Protein AF-F5NUA9-F1 (afdb_monomer_lite)

pLDDT: mean 89.36, std 10.96, range [33.16, 96.25]

Radius of gyration: 22.4 Å; chains: 1; bounding box: 65×23×59 Å

Organism: NCBI:txid766147

InterPro domains:
  IPR007069 Transposase, IS801/IS1294 [PF04986] (144-165)
  IPR026889 Transposase zinc-binding domain [PF14319] (16-106)
  IPR054832 Transposase IS91-like [NF033538] (17-164)

Foldseek 3Di:
DPPDPPDDPLLCVCPPPVNVVVDVVVDPDDPLRVLLNVLLNCAPPCPQHWDWDDDPDPPDPDIDIDHDGSCHLSHPPNVVVVVVVVVVVVVVVDDPADKDKDKAWDPPVCLVVCVVVVVVLVCVQVVVVVVVVVVQVVVVHDWDKDKDWDQADPVRDGTIMMIIITGDDDD

Structure (mmCIF, N/CA/C/O backbone):
data_AF-F5NUA9-F1
#
_entry.id   AF-F5NUA9-F1
#
loop_
_atom_site.group_PDB
_atom_site.id
_atom_site.type_symbol
_atom_site.label_atom_id
_atom_site.label_alt_id
_atom_site.label_comp_id
_atom_site.label_asym_id
_atom_site.label_entity_id
_atom_site.label_seq_id
_atom_site.pdbx_PDB_ins_code
_atom_site.Cartn_x
_atom_site.Cartn_y
_atom_site.Cartn_z
_atom_site.occupancy
_atom_site.B_iso_or_equiv
_atom_site.auth_seq_id
_atom_site.auth_comp_id
_atom_site.auth_asym_id
_atom_site.auth_atom_id
_atom_site.pdbx_PDB_model_num
ATOM 1 N N . MET A 1 1 ? 27.209 -12.641 -21.364 1.00 33.16 1 MET A N 1
ATOM 2 C CA . MET A 1 1 ? 25.757 -12.650 -21.647 1.00 33.16 1 MET A CA 1
ATOM 3 C C . MET A 1 1 ? 25.056 -11.834 -20.579 1.00 33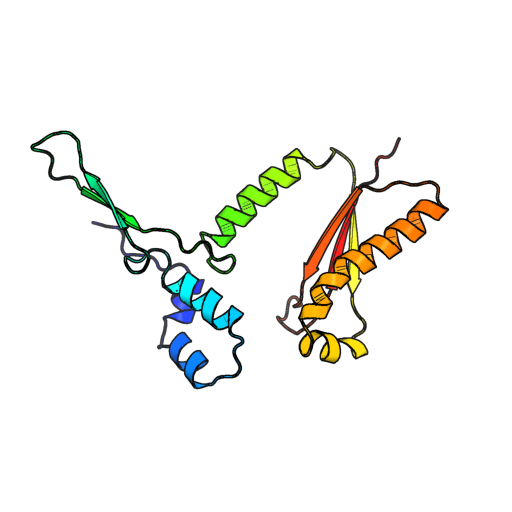.16 1 MET A C 1
ATOM 5 O O . MET A 1 1 ? 25.142 -12.199 -19.414 1.00 33.16 1 MET A O 1
ATOM 9 N N . LEU A 1 2 ? 24.411 -10.724 -20.948 1.00 36.94 2 LEU A N 1
ATOM 10 C CA . LEU A 1 2 ? 23.446 -10.072 -20.060 1.00 36.94 2 LEU A CA 1
ATOM 11 C C . LEU A 1 2 ? 22.397 -11.132 -19.712 1.00 36.94 2 LEU A C 1
ATOM 13 O O . LEU A 1 2 ? 21.832 -11.728 -20.629 1.00 36.94 2 LEU A O 1
ATOM 17 N N . SER A 1 3 ? 22.194 -11.430 -18.425 1.00 41.09 3 SER A N 1
ATOM 18 C CA . SER A 1 3 ? 21.138 -12.357 -18.013 1.00 41.09 3 SER A CA 1
ATOM 19 C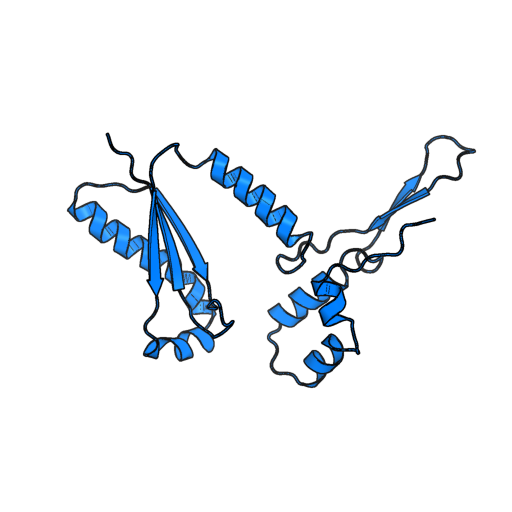 C . SER A 1 3 ? 19.843 -11.910 -18.685 1.00 41.09 3 SER A C 1
ATOM 21 O O . SER A 1 3 ? 19.478 -10.736 -18.549 1.00 41.09 3 SER A O 1
ATOM 23 N N . ALA A 1 4 ? 19.187 -12.804 -19.428 1.00 48.59 4 ALA A N 1
ATOM 24 C CA . ALA A 1 4 ? 17.893 -12.512 -20.027 1.00 48.59 4 ALA A CA 1
ATOM 25 C C . ALA A 1 4 ? 17.003 -11.876 -18.952 1.00 48.59 4 ALA A C 1
ATOM 27 O O . ALA A 1 4 ? 16.931 -12.378 -17.831 1.00 48.59 4 ALA A O 1
ATOM 28 N N . PHE A 1 5 ? 16.414 -10.719 -19.256 1.00 53.41 5 PHE A N 1
ATOM 29 C CA . PHE A 1 5 ? 15.556 -9.999 -18.323 1.00 53.41 5 PHE A CA 1
ATOM 30 C C . PHE A 1 5 ? 14.450 -10.942 -17.840 1.00 53.41 5 PHE A C 1
ATOM 32 O O . PHE A 1 5 ? 13.512 -11.220 -18.583 1.00 53.41 5 PHE A O 1
ATOM 39 N N . THR A 1 6 ? 14.563 -11.450 -16.611 1.00 54.88 6 THR A N 1
ATOM 40 C CA . THR A 1 6 ? 13.491 -12.205 -15.962 1.00 54.88 6 THR A CA 1
ATOM 41 C C . THR A 1 6 ? 12.470 -11.179 -15.498 1.00 54.88 6 THR A C 1
ATOM 43 O O . THR A 1 6 ? 12.717 -10.470 -14.514 1.00 54.88 6 THR A O 1
ATOM 46 N N . PRO A 1 7 ? 11.336 -11.013 -16.196 1.00 55.66 7 PRO A N 1
ATOM 47 C CA . PRO A 1 7 ? 10.380 -10.007 -15.802 1.00 55.66 7 PRO A CA 1
ATOM 48 C C . PRO A 1 7 ? 9.794 -10.443 -14.464 1.00 55.66 7 PRO A C 1
ATOM 50 O O . PRO A 1 7 ? 9.463 -11.612 -14.252 1.00 55.66 7 PRO A O 1
ATOM 53 N N . ARG A 1 8 ? 9.696 -9.487 -13.541 1.00 71.69 8 ARG A N 1
ATOM 54 C CA . ARG A 1 8 ? 9.098 -9.715 -12.223 1.00 71.69 8 ARG A CA 1
ATOM 55 C C . ARG A 1 8 ? 7.701 -10.317 -12.419 1.00 71.69 8 ARG A C 1
ATOM 57 O O . ARG A 1 8 ? 6.999 -9.821 -13.303 1.00 71.69 8 ARG A O 1
ATOM 64 N N . PRO A 1 9 ? 7.278 -11.318 -11.624 1.00 81.00 9 PRO A N 1
ATOM 65 C CA . PRO A 1 9 ? 6.035 -12.058 -11.865 1.00 81.00 9 PRO A CA 1
ATOM 66 C C . PRO A 1 9 ? 4.826 -11.157 -12.151 1.00 81.00 9 PRO A C 1
ATOM 68 O O . PRO A 1 9 ? 4.118 -11.371 -13.127 1.00 81.00 9 PRO A O 1
ATOM 71 N N . LEU A 1 10 ? 4.672 -10.065 -11.394 1.00 86.25 10 LEU A N 1
ATOM 72 C CA . LEU A 1 10 ? 3.585 -9.106 -11.596 1.00 86.25 10 LEU A CA 1
ATOM 73 C C . LEU A 1 10 ? 3.682 -8.346 -12.929 1.00 86.25 10 LEU A C 1
ATOM 75 O O . LEU A 1 10 ? 2.688 -8.194 -13.625 1.00 86.25 10 LEU A O 1
ATOM 79 N N . LYS A 1 11 ? 4.884 -7.927 -13.342 1.00 87.81 11 LYS A N 1
ATOM 80 C CA . LYS A 1 11 ? 5.087 -7.284 -14.649 1.00 87.81 11 LYS A CA 1
ATOM 81 C C . LYS A 1 11 ? 4.759 -8.255 -15.785 1.00 87.81 11 LYS A C 1
ATOM 83 O O . LYS A 1 11 ? 4.103 -7.838 -16.729 1.00 87.81 11 LYS A O 1
ATOM 88 N N . ARG A 1 12 ? 5.132 -9.542 -15.660 1.00 87.69 12 ARG A N 1
ATOM 89 C CA . ARG A 1 12 ? 4.735 -10.578 -16.633 1.00 87.69 12 ARG A CA 1
ATOM 90 C C . ARG A 1 12 ? 3.224 -10.672 -16.765 1.00 87.69 12 ARG A C 1
ATOM 92 O O . ARG A 1 12 ? 2.758 -10.633 -17.894 1.00 87.69 12 ARG A O 1
ATOM 99 N N . LEU A 1 13 ? 2.498 -10.757 -15.648 1.00 89.31 13 LEU A N 1
ATOM 100 C CA . LEU A 1 13 ? 1.037 -10.892 -15.645 1.00 89.31 13 LEU A CA 1
ATOM 101 C C . LEU A 1 13 ? 0.354 -9.788 -16.459 1.00 89.31 13 LEU A C 1
ATOM 103 O O . LEU A 1 13 ? -0.476 -10.087 -17.306 1.00 89.31 13 LEU A O 1
ATOM 107 N N . PHE A 1 14 ? 0.763 -8.532 -16.274 1.00 91.19 14 PHE A N 1
ATOM 108 C CA . PHE A 1 14 ? 0.169 -7.404 -16.998 1.00 91.19 14 PHE A CA 1
ATOM 109 C C . PHE A 1 14 ? 0.640 -7.281 -18.457 1.00 91.19 14 PHE A C 1
ATOM 111 O O . PHE A 1 14 ? -0.075 -6.726 -19.285 1.00 91.19 14 PHE A O 1
ATOM 118 N N . THR A 1 15 ? 1.825 -7.792 -18.806 1.00 88.94 15 THR A N 1
ATOM 119 C CA . THR A 1 15 ? 2.342 -7.722 -20.191 1.00 88.94 15 THR A CA 1
ATOM 120 C C . THR A 1 15 ? 2.001 -8.937 -21.054 1.00 88.94 15 THR A C 1
ATOM 122 O O . THR A 1 15 ? 2.022 -8.838 -22.278 1.00 88.94 15 THR A O 1
ATOM 125 N N . ALA A 1 16 ? 1.731 -10.093 -20.447 1.00 88.88 16 ALA A N 1
ATOM 126 C CA . ALA A 1 16 ? 1.419 -11.315 -21.175 1.00 88.88 16 ALA A CA 1
ATOM 127 C C . ALA A 1 16 ? 0.081 -11.167 -21.907 1.00 88.88 16 ALA A C 1
ATOM 129 O O . ALA A 1 16 ? -0.863 -10.613 -21.352 1.00 88.88 16 ALA A O 1
ATOM 130 N N . ASN A 1 17 ? 0.006 -11.662 -23.147 1.00 90.81 17 ASN A N 1
ATOM 131 C CA . ASN A 1 17 ? -1.216 -11.686 -23.961 1.00 90.81 17 ASN A CA 1
ATOM 132 C C . ASN A 1 17 ? -1.953 -10.334 -24.039 1.00 90.81 17 ASN A C 1
ATOM 134 O O . ASN A 1 17 ? -3.175 -10.311 -24.102 1.00 90.81 17 ASN A O 1
ATOM 138 N N . GLN A 1 18 ? -1.216 -9.215 -23.988 1.00 88.69 18 GLN A N 1
ATOM 139 C CA . GLN A 1 18 ? -1.776 -7.854 -23.972 1.00 88.69 18 GLN A CA 1
ATOM 140 C C . GLN A 1 18 ? -2.783 -7.598 -22.834 1.00 88.69 18 GLN A C 1
ATOM 142 O O . GLN A 1 18 ? -3.630 -6.717 -22.938 1.00 88.69 18 GLN A O 1
ATOM 147 N N . CYS A 1 19 ? -2.659 -8.330 -21.722 1.00 90.44 19 CYS A N 1
ATOM 148 C CA . CYS A 1 19 ? -3.616 -8.307 -20.620 1.00 90.44 19 CYS A CA 1
ATOM 149 C C . CYS A 1 19 ? -3.894 -6.889 -20.097 1.00 90.44 19 CYS A C 1
ATOM 151 O O . CYS A 1 19 ? -5.051 -6.525 -19.908 1.00 90.44 19 CYS A O 1
ATOM 153 N N . TRP A 1 20 ? -2.858 -6.062 -19.916 1.00 93.75 20 TRP A N 1
ATOM 154 C CA . TRP A 1 20 ? -3.049 -4.678 -19.481 1.00 93.75 20 TRP A CA 1
ATOM 155 C C . TRP A 1 20 ? -3.841 -3.832 -20.479 1.00 93.75 20 TRP A C 1
ATOM 157 O O . TRP A 1 20 ? -4.719 -3.083 -20.064 1.00 93.75 20 TRP A O 1
ATOM 167 N N . THR A 1 21 ? -3.580 -3.978 -21.779 1.00 93.00 21 THR A N 1
ATOM 168 C CA . THR A 1 21 ? -4.345 -3.284 -22.822 1.00 93.00 21 THR A CA 1
ATOM 169 C C . THR A 1 21 ? -5.811 -3.702 -22.775 1.00 93.00 21 THR A C 1
ATOM 171 O O . THR A 1 21 ? -6.681 -2.844 -22.715 1.00 93.00 21 THR A O 1
ATOM 174 N N . SER A 1 22 ? -6.091 -5.004 -22.664 1.00 92.81 22 SER A N 1
ATOM 175 C CA . SER A 1 22 ? -7.466 -5.504 -22.543 1.00 92.81 22 SER A CA 1
ATOM 176 C C . SER A 1 22 ? -8.196 -4.956 -21.310 1.00 92.81 22 SER A C 1
ATOM 178 O O . SER A 1 22 ? -9.385 -4.663 -21.386 1.00 92.81 22 SER A O 1
ATOM 180 N N . PHE A 1 23 ? -7.501 -4.789 -20.179 1.00 91.38 23 PHE A N 1
ATOM 181 C CA . PHE A 1 23 ? -8.068 -4.155 -18.982 1.00 91.38 23 PHE A CA 1
ATOM 182 C C . PHE A 1 23 ? -8.364 -2.665 -19.184 1.00 91.38 23 PHE A C 1
ATOM 184 O O . PHE A 1 23 ? -9.387 -2.182 -18.705 1.00 91.38 23 PHE A O 1
ATOM 191 N N . MET A 1 24 ? -7.488 -1.944 -19.886 1.00 94.44 24 MET A N 1
ATOM 192 C CA . MET A 1 24 ? -7.715 -0.540 -20.234 1.00 94.44 24 MET A CA 1
ATOM 193 C C . MET A 1 24 ? -8.934 -0.384 -21.152 1.00 94.44 24 MET A C 1
ATOM 195 O O . MET A 1 24 ? -9.761 0.490 -20.904 1.00 94.44 24 MET A O 1
ATOM 199 N N . ASP A 1 25 ? -9.076 -1.259 -22.150 1.00 94.62 25 ASP A N 1
ATOM 200 C CA . ASP A 1 25 ? -10.188 -1.237 -23.108 1.00 94.62 25 ASP A CA 1
ATOM 201 C C . ASP A 1 25 ? -11.529 -1.621 -22.461 1.00 94.62 25 ASP A C 1
ATOM 203 O O . ASP A 1 25 ? -12.566 -1.049 -22.792 1.00 94.62 25 ASP A O 1
ATOM 207 N N . ALA A 1 26 ? -11.518 -2.567 -21.515 1.00 94.38 26 ALA A N 1
ATOM 208 C CA . ALA A 1 26 ? -12.711 -2.969 -20.767 1.00 94.38 26 ALA A CA 1
ATOM 209 C C . ALA A 1 26 ? -13.257 -1.853 -19.854 1.00 94.38 26 ALA A C 1
ATOM 211 O O . ALA A 1 26 ? -14.444 -1.851 -19.524 1.00 94.38 26 ALA A O 1
ATOM 212 N N . GLY A 1 27 ? -12.408 -0.903 -19.453 1.00 92.25 27 GLY A N 1
ATOM 213 C CA . GLY A 1 27 ? -12.781 0.204 -18.578 1.00 92.25 27 GLY A CA 1
ATOM 214 C C . GLY A 1 27 ? -13.081 -0.218 -17.134 1.00 92.25 27 GLY A C 1
ATOM 215 O O . GLY A 1 27 ? -12.764 -1.320 -16.690 1.00 92.25 27 GLY A O 1
ATOM 216 N N . GLY A 1 28 ? -13.656 0.704 -16.355 1.00 90.38 28 GLY A N 1
ATOM 217 C CA . GLY A 1 28 ? -14.005 0.475 -14.943 1.00 90.38 28 GLY A CA 1
ATOM 218 C C . GLY A 1 28 ? -12.836 0.579 -13.954 1.00 90.38 28 GLY A C 1
ATOM 219 O O . GLY A 1 28 ? -13.036 0.421 -12.751 1.00 90.38 28 GLY A O 1
ATOM 220 N N . LEU A 1 29 ? -11.628 0.876 -14.440 1.00 92.56 29 LEU A N 1
ATOM 221 C CA . LEU A 1 29 ? -10.465 1.163 -13.605 1.00 92.56 29 LEU A CA 1
ATOM 222 C C . LEU A 1 29 ? -10.483 2.612 -13.120 1.00 92.56 29 LEU A C 1
ATOM 224 O O . LEU A 1 29 ? -10.850 3.532 -13.848 1.00 92.56 29 LEU A O 1
ATOM 228 N N . ARG A 1 30 ? -10.017 2.819 -11.894 1.00 91.44 30 ARG A N 1
ATOM 229 C CA . ARG A 1 30 ? -9.809 4.146 -11.311 1.00 91.44 30 ARG A CA 1
ATOM 230 C C . ARG A 1 30 ? -8.476 4.716 -11.783 1.00 91.44 30 ARG A C 1
ATOM 232 O O . ARG A 1 30 ? -7.507 3.973 -11.947 1.00 9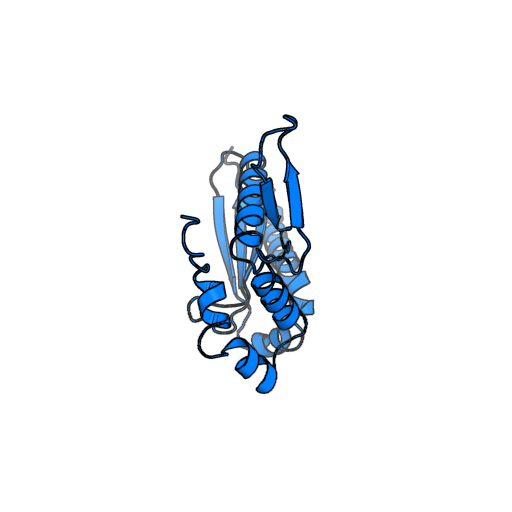1.44 30 ARG A O 1
ATOM 239 N N . ASP A 1 31 ? -8.375 6.040 -11.854 1.00 93.88 31 ASP A N 1
ATOM 240 C CA . ASP A 1 31 ? -7.148 6.734 -12.277 1.00 93.88 31 ASP A CA 1
ATOM 241 C C . ASP A 1 31 ? -5.908 6.277 -11.501 1.00 93.88 31 ASP A C 1
ATOM 243 O O . ASP A 1 31 ? -4.856 6.016 -12.082 1.00 93.88 31 ASP A O 1
ATOM 247 N N . ILE A 1 32 ? -6.045 6.086 -10.185 1.00 92.69 32 ILE A N 1
ATOM 248 C CA . ILE A 1 32 ? -4.946 5.619 -9.334 1.00 92.69 32 ILE A CA 1
ATOM 249 C C . ILE A 1 32 ? -4.481 4.197 -9.680 1.00 92.69 32 ILE A C 1
ATOM 251 O O . IL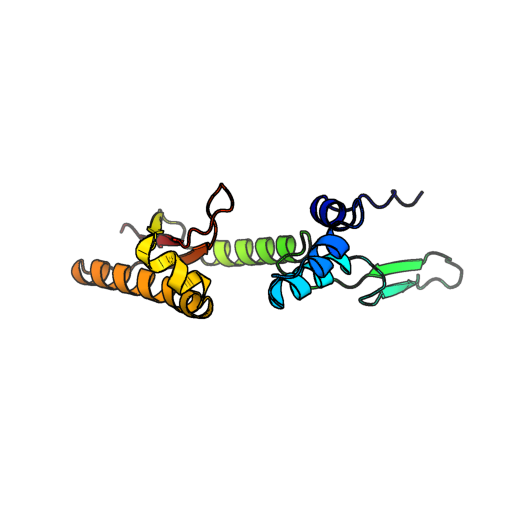E A 1 32 ? -3.305 3.876 -9.514 1.00 92.69 32 ILE A O 1
ATOM 255 N N . GLU A 1 33 ? -5.378 3.331 -10.157 1.00 93.06 33 GLU A N 1
ATOM 256 C CA . GLU A 1 33 ? -5.042 1.968 -10.582 1.00 93.06 33 GLU A CA 1
ATOM 257 C C . GLU A 1 33 ? -4.277 2.008 -11.903 1.00 93.06 33 GLU A C 1
ATOM 259 O O . GLU A 1 33 ? -3.208 1.400 -12.015 1.00 93.06 33 GLU A O 1
ATOM 264 N N . VAL A 1 34 ? -4.768 2.805 -12.858 1.00 95.44 34 VAL A N 1
ATOM 265 C CA . VAL A 1 34 ? -4.107 3.052 -14.145 1.00 95.44 34 VAL A CA 1
ATOM 266 C C . VAL A 1 34 ? -2.713 3.634 -13.936 1.00 95.44 34 VAL A C 1
ATOM 268 O O . VAL A 1 34 ? -1.733 3.116 -14.480 1.00 95.44 34 VAL A O 1
ATOM 271 N N . GLU A 1 35 ? -2.590 4.662 -13.101 1.00 95.38 35 GLU A N 1
ATOM 272 C CA . GLU A 1 35 ? -1.317 5.296 -12.775 1.00 95.38 35 GLU A CA 1
ATOM 273 C C . GLU A 1 35 ? -0.349 4.301 -12.119 1.00 95.38 35 GLU A C 1
ATOM 275 O O . GLU A 1 35 ? 0.814 4.187 -12.526 1.00 95.38 35 GLU A O 1
ATOM 280 N N . ALA A 1 36 ? -0.813 3.553 -11.113 1.00 94.88 36 ALA A N 1
ATOM 281 C CA . ALA A 1 36 ? 0.020 2.631 -10.353 1.00 94.88 36 ALA A CA 1
ATOM 282 C C . ALA A 1 36 ? 0.581 1.496 -11.223 1.00 94.88 36 ALA A C 1
ATOM 284 O O . ALA A 1 36 ? 1.784 1.204 -11.136 1.00 94.88 36 ALA A O 1
ATOM 285 N N . VAL A 1 37 ? -0.260 0.891 -12.071 1.00 94.56 37 VAL A N 1
ATOM 286 C CA . VAL A 1 37 ? 0.142 -0.178 -12.996 1.00 94.56 37 VAL A CA 1
ATOM 287 C C . VAL A 1 37 ? 1.043 0.378 -14.095 1.00 94.56 37 VAL A C 1
ATOM 289 O O . VAL A 1 37 ? 2.111 -0.185 -14.338 1.00 94.56 37 VAL A O 1
ATOM 292 N N . THR A 1 38 ? 0.708 1.526 -14.687 1.00 94.06 38 THR A N 1
ATOM 293 C CA . THR A 1 38 ? 1.530 2.160 -15.734 1.00 94.06 38 THR A CA 1
ATOM 294 C C . THR A 1 38 ? 2.931 2.502 -15.221 1.00 94.06 38 THR A C 1
ATOM 296 O O . THR A 1 38 ? 3.933 2.126 -15.838 1.00 94.06 38 THR A O 1
ATOM 299 N N . LYS A 1 39 ? 3.040 3.118 -14.033 1.00 94.94 39 LYS A N 1
ATOM 300 C CA . LYS A 1 39 ? 4.333 3.385 -13.377 1.00 94.94 39 LYS A CA 1
ATOM 301 C C . LYS A 1 39 ? 5.116 2.099 -13.112 1.00 94.94 39 LYS A C 1
ATOM 303 O O . LYS A 1 39 ? 6.325 2.049 -13.352 1.00 94.94 39 LYS A O 1
ATOM 308 N N . MET A 1 40 ? 4.450 1.046 -12.631 1.00 94.38 40 MET A N 1
ATOM 309 C CA . MET A 1 40 ? 5.082 -0.257 -12.412 1.00 94.38 40 MET A CA 1
ATOM 310 C C . MET A 1 40 ? 5.616 -0.858 -13.722 1.00 94.38 40 MET A C 1
ATOM 312 O O . MET A 1 40 ? 6.740 -1.367 -13.736 1.00 94.38 40 MET A O 1
ATOM 316 N N . LEU A 1 41 ? 4.842 -0.806 -14.808 1.00 92.88 41 LEU A N 1
ATOM 317 C CA . LEU A 1 41 ? 5.240 -1.325 -16.117 1.00 92.88 41 LEU A CA 1
ATOM 318 C C . LEU A 1 41 ? 6.424 -0.542 -16.698 1.00 92.88 41 LEU A C 1
ATOM 320 O O . LEU A 1 41 ? 7.368 -1.159 -17.198 1.00 92.88 41 LEU A O 1
ATOM 324 N N . ALA A 1 42 ? 6.453 0.783 -16.540 1.00 93.12 42 ALA A N 1
ATOM 325 C CA . ALA A 1 42 ? 7.578 1.626 -16.950 1.00 93.12 42 ALA A CA 1
ATOM 326 C C . ALA A 1 42 ? 8.850 1.394 -16.108 1.00 93.12 42 ALA A C 1
ATOM 328 O O . ALA A 1 42 ? 9.969 1.624 -16.578 1.00 93.12 42 ALA A O 1
ATOM 329 N N . CYS A 1 43 ? 8.716 0.899 -14.874 1.00 92.88 43 CYS A N 1
ATOM 330 C CA . CYS A 1 43 ? 9.843 0.679 -13.974 1.00 92.88 43 CYS A CA 1
ATOM 331 C C . CYS A 1 43 ? 10.881 -0.297 -14.557 1.00 92.88 43 CYS A C 1
ATOM 333 O O . CYS A 1 43 ? 10.548 -1.394 -15.022 1.00 92.88 43 CYS A O 1
ATOM 335 N N . GLY A 1 44 ? 12.161 0.076 -14.456 1.00 88.38 44 GLY A N 1
ATOM 336 C CA . GLY A 1 44 ? 13.274 -0.734 -14.962 1.00 88.38 44 GLY A CA 1
ATOM 337 C C . GLY A 1 44 ? 13.443 -0.680 -16.482 1.00 88.38 44 GLY A C 1
ATOM 338 O O . GLY A 1 44 ? 14.130 -1.523 -17.046 1.00 88.38 44 GLY A O 1
ATOM 339 N N . THR A 1 45 ? 12.789 0.273 -17.149 1.00 90.56 45 THR A N 1
ATOM 340 C CA . THR A 1 45 ? 12.968 0.563 -18.577 1.00 90.56 45 THR A CA 1
ATOM 341 C C . THR A 1 45 ? 13.616 1.937 -18.751 1.00 90.56 45 THR A C 1
ATOM 343 O O . THR A 1 45 ? 13.731 2.702 -17.793 1.00 90.56 45 THR A O 1
ATOM 346 N N . ARG A 1 46 ? 14.010 2.279 -19.982 1.00 92.31 46 ARG A N 1
ATOM 347 C CA . ARG A 1 46 ? 14.557 3.607 -20.309 1.00 92.31 46 ARG A CA 1
ATOM 348 C C . ARG A 1 46 ? 13.502 4.726 -20.311 1.00 92.31 46 ARG A C 1
ATOM 350 O O . ARG A 1 46 ? 13.888 5.886 -20.340 1.00 92.31 46 ARG A O 1
ATOM 357 N N . ILE A 1 47 ? 12.206 4.397 -20.228 1.00 93.06 47 ILE A N 1
ATOM 358 C CA . ILE A 1 47 ? 11.087 5.362 -20.279 1.00 93.06 47 ILE A CA 1
ATOM 359 C C . ILE A 1 47 ? 11.197 6.423 -19.175 1.00 93.06 47 ILE A C 1
ATOM 361 O O . ILE A 1 47 ? 10.905 7.588 -19.404 1.00 93.06 47 ILE A O 1
ATOM 365 N N . LEU A 1 48 ? 11.654 6.034 -17.981 1.00 92.25 48 LEU A N 1
ATOM 366 C CA . LEU A 1 48 ? 11.790 6.937 -16.828 1.00 92.25 48 LEU A CA 1
ATOM 367 C C . LEU A 1 48 ? 13.152 7.654 -16.777 1.00 92.25 48 LEU A C 1
ATOM 369 O O . LEU A 1 48 ? 13.507 8.257 -15.762 1.00 92.25 48 LEU A O 1
ATOM 373 N N . GLY A 1 49 ? 13.940 7.555 -17.846 1.00 94.00 49 GLY A N 1
ATOM 374 C CA . GLY A 1 49 ? 15.316 8.027 -17.897 1.00 94.00 49 GLY A CA 1
ATOM 375 C C . GLY A 1 49 ? 16.330 6.999 -17.392 1.00 94.00 49 GLY A C 1
ATOM 376 O O . GLY A 1 49 ? 16.014 6.015 -16.710 1.00 94.00 49 GLY A O 1
ATOM 377 N N . VAL A 1 50 ? 17.586 7.234 -17.761 1.00 95.31 50 VAL A N 1
ATOM 378 C CA . VAL A 1 50 ? 18.720 6.355 -17.483 1.00 95.31 50 VAL A CA 1
ATOM 379 C C . VAL A 1 50 ? 19.926 7.191 -17.070 1.00 95.31 50 VAL A C 1
ATOM 381 O O . VAL A 1 50 ? 20.154 8.268 -17.610 1.00 95.31 50 VAL A O 1
ATOM 384 N N . LYS A 1 51 ? 20.689 6.687 -16.104 1.00 94.88 51 LYS A N 1
ATOM 385 C CA . LYS A 1 51 ? 22.012 7.199 -15.757 1.00 94.88 51 LYS A CA 1
ATOM 386 C C . LYS A 1 51 ? 23.055 6.329 -16.435 1.00 94.88 51 LYS A C 1
ATOM 388 O O . LYS A 1 51 ? 23.032 5.105 -16.278 1.00 94.88 51 LYS A O 1
ATOM 393 N N . GLU A 1 52 ? 23.932 6.965 -17.192 1.00 95.12 52 GLU A N 1
ATOM 394 C CA . GLU A 1 52 ? 25.097 6.329 -17.788 1.00 95.12 52 GLU A CA 1
ATOM 395 C C . GLU A 1 52 ? 26.298 6.531 -16.863 1.00 95.12 52 GLU A C 1
ATOM 397 O O . GLU A 1 52 ? 26.557 7.641 -16.402 1.00 95.12 52 GLU A O 1
ATOM 402 N N . TYR A 1 53 ? 26.995 5.442 -16.558 1.00 94.50 53 TYR A N 1
ATOM 403 C CA . TYR A 1 53 ? 28.227 5.448 -15.785 1.00 94.50 53 TYR A CA 1
ATOM 404 C C . TYR A 1 53 ? 29.353 4.951 -16.680 1.00 94.50 53 TYR A C 1
ATOM 406 O O . TYR A 1 53 ? 29.320 3.804 -17.136 1.00 94.50 53 TYR A O 1
ATOM 414 N N . ASN A 1 54 ? 30.333 5.821 -16.892 1.00 94.19 54 ASN A N 1
ATOM 415 C CA . ASN A 1 54 ? 31.535 5.553 -17.667 1.00 94.19 54 ASN A CA 1
ATOM 416 C C . ASN A 1 54 ? 32.720 5.345 -16.722 1.00 94.19 54 ASN A C 1
ATOM 418 O O . ASN A 1 54 ? 32.760 5.922 -15.632 1.00 94.19 54 ASN A O 1
ATOM 422 N N . CYS A 1 55 ? 33.672 4.506 -17.128 1.00 92.69 55 CYS A N 1
ATOM 423 C CA . CYS A 1 55 ? 34.956 4.429 -16.441 1.00 92.69 55 CYS A CA 1
ATOM 424 C C . CYS A 1 55 ? 35.713 5.749 -16.641 1.00 92.69 55 CYS A C 1
ATOM 426 O O . CYS A 1 55 ? 35.661 6.350 -17.707 1.00 92.69 55 CYS A O 1
ATOM 428 N N . ASP A 1 56 ? 36.450 6.169 -15.624 1.00 92.25 56 ASP A N 1
ATOM 429 C CA . ASP A 1 56 ? 37.374 7.305 -15.667 1.00 92.25 56 ASP A CA 1
ATOM 430 C C . ASP A 1 56 ? 38.605 7.067 -16.563 1.00 92.25 56 ASP A C 1
ATOM 432 O O . ASP A 1 56 ? 39.255 8.017 -16.994 1.00 92.25 56 ASP A O 1
ATOM 436 N N . LYS A 1 57 ? 38.929 5.803 -16.863 1.00 94.50 57 LYS A N 1
ATOM 437 C CA . LYS A 1 57 ? 40.033 5.425 -17.750 1.00 94.50 57 LYS A CA 1
ATOM 438 C C . LYS A 1 57 ? 39.668 5.669 -19.225 1.00 94.50 57 LYS A C 1
ATOM 440 O O . LYS A 1 57 ? 38.714 5.041 -19.689 1.00 94.50 57 LYS A O 1
ATOM 445 N N . PRO A 1 58 ? 40.459 6.461 -19.980 1.00 86.69 58 PRO A N 1
ATOM 446 C CA . PRO A 1 58 ? 40.154 6.844 -21.366 1.00 86.69 58 PRO A CA 1
ATOM 447 C C . PRO A 1 58 ? 39.930 5.668 -22.326 1.00 86.69 58 PRO A C 1
ATOM 449 O O . PRO A 1 58 ? 39.059 5.735 -23.187 1.00 86.69 58 PRO A O 1
ATOM 452 N N . ASP A 1 59 ? 40.673 4.575 -22.143 1.00 92.31 59 ASP A N 1
ATOM 453 C CA . ASP A 1 59 ? 40.652 3.418 -23.050 1.00 92.31 59 ASP A CA 1
ATOM 454 C C . ASP A 1 59 ? 39.713 2.292 -22.586 1.00 92.31 59 ASP A C 1
ATOM 456 O O . ASP A 1 59 ? 39.732 1.186 -23.126 1.00 92.31 59 ASP A O 1
ATOM 460 N N . CYS A 1 60 ? 38.914 2.521 -21.540 1.00 93.06 60 CYS A N 1
ATOM 461 C CA . CYS A 1 60 ? 38.028 1.501 -20.997 1.00 93.06 60 CYS A CA 1
ATOM 462 C C . CYS A 1 60 ? 36.638 1.585 -21.654 1.00 93.06 60 CYS A C 1
ATOM 464 O O . CYS A 1 60 ? 35.888 2.515 -21.363 1.00 93.06 60 CYS A O 1
ATOM 466 N N . PRO A 1 61 ? 36.215 0.591 -22.460 1.00 91.38 61 PRO A N 1
ATOM 467 C CA . PRO A 1 61 ? 34.920 0.621 -23.148 1.00 91.38 61 PRO A CA 1
ATOM 468 C C . PRO A 1 61 ? 33.736 0.250 -22.236 1.00 91.38 61 PRO A C 1
ATOM 470 O O . PRO A 1 61 ? 32.615 0.064 -22.711 1.00 91.38 61 PRO A O 1
ATOM 473 N N . HIS A 1 62 ? 33.963 0.060 -20.932 1.00 92.25 62 HIS A N 1
ATOM 474 C CA . HIS A 1 62 ? 32.914 -0.366 -20.013 1.00 92.25 62 HIS A CA 1
ATOM 475 C C . HIS A 1 62 ? 31.956 0.784 -19.705 1.00 92.25 62 HIS A C 1
ATOM 477 O O . HIS A 1 62 ? 32.313 1.745 -19.024 1.00 92.25 62 HIS A O 1
ATOM 483 N N . VAL A 1 63 ? 30.706 0.606 -20.127 1.00 91.88 63 VAL A N 1
ATOM 484 C CA . VAL A 1 63 ? 29.597 1.511 -19.831 1.00 91.88 63 VAL A CA 1
ATOM 485 C C . VAL A 1 63 ? 28.524 0.754 -19.062 1.00 91.88 63 VAL A C 1
ATOM 487 O O . VAL A 1 63 ? 28.123 -0.353 -19.436 1.00 91.88 63 VAL A O 1
ATOM 490 N N . ARG A 1 64 ? 28.028 1.351 -17.977 1.00 93.38 64 ARG A N 1
ATOM 491 C CA . ARG A 1 64 ? 26.911 0.807 -17.203 1.00 93.38 64 ARG A CA 1
ATOM 492 C C . ARG A 1 64 ? 25.716 1.744 -17.257 1.00 93.38 64 ARG A C 1
ATOM 494 O O . ARG A 1 64 ? 25.777 2.883 -16.811 1.00 93.38 64 ARG A O 1
ATOM 501 N N . TYR A 1 65 ? 24.586 1.205 -17.697 1.00 92.62 65 TYR A N 1
ATOM 502 C CA . TYR A 1 65 ? 23.302 1.894 -17.682 1.00 92.62 65 TYR A CA 1
ATOM 5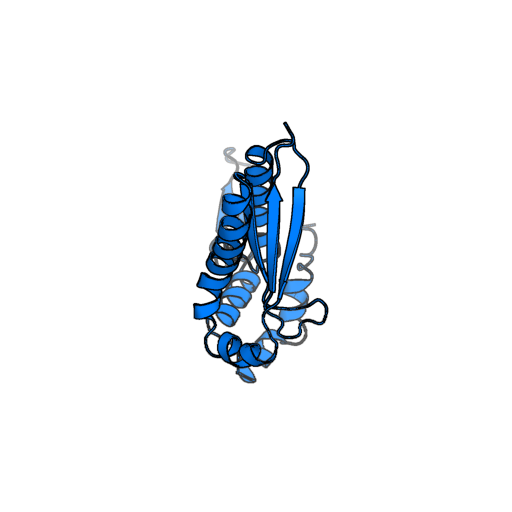03 C C . TYR A 1 65 ? 22.487 1.508 -16.450 1.00 92.62 65 TYR A C 1
ATOM 505 O O . TYR A 1 65 ? 22.254 0.326 -16.190 1.00 92.62 65 TYR A O 1
ATOM 513 N N . VAL A 1 66 ? 22.010 2.504 -15.707 1.00 93.38 66 VAL A N 1
ATOM 514 C CA . VAL A 1 66 ? 21.115 2.316 -14.561 1.00 93.38 66 VAL A CA 1
ATOM 515 C C . VAL A 1 66 ? 19.825 3.087 -14.807 1.00 93.38 66 VAL A C 1
ATOM 517 O O . VAL A 1 66 ? 19.818 4.312 -14.864 1.00 93.38 66 VAL A O 1
ATOM 520 N N . THR A 1 67 ? 18.716 2.371 -14.970 1.00 93.81 67 THR A N 1
ATOM 521 C CA . THR A 1 67 ? 17.391 2.974 -15.182 1.00 93.81 67 THR A CA 1
ATOM 522 C C . THR A 1 67 ? 16.843 3.581 -13.897 1.00 93.81 67 THR A C 1
ATOM 524 O O . THR A 1 67 ? 16.972 2.975 -12.827 1.00 93.81 67 THR A O 1
ATOM 527 N N . ASN A 1 68 ? 16.148 4.712 -14.004 1.00 92.94 68 ASN A N 1
ATOM 528 C CA . ASN A 1 68 ? 15.469 5.321 -12.866 1.00 92.94 68 ASN A CA 1
ATOM 529 C C . ASN A 1 68 ? 14.291 4.461 -12.365 1.00 92.94 68 ASN A C 1
ATOM 531 O O . ASN A 1 68 ? 13.642 3.718 -13.109 1.00 92.94 68 ASN A O 1
ATOM 535 N N . SER A 1 69 ? 14.014 4.556 -11.064 1.00 93.31 69 SER A N 1
ATOM 536 C CA . SER A 1 69 ? 12.925 3.838 -10.398 1.00 93.31 69 SER A CA 1
ATOM 537 C C . SER A 1 69 ? 11.603 4.602 -10.472 1.00 93.31 69 SER A C 1
ATOM 539 O O . SER A 1 69 ? 11.594 5.816 -10.313 1.00 93.31 69 SER A O 1
ATOM 541 N N . CYS A 1 70 ? 10.477 3.894 -10.593 1.00 94.19 70 CYS A N 1
ATOM 542 C CA . CYS A 1 70 ? 9.152 4.523 -10.688 1.00 94.19 70 CYS A CA 1
ATOM 543 C C . CYS A 1 70 ? 8.593 5.102 -9.376 1.00 94.19 70 CYS A C 1
ATOM 545 O O . CYS A 1 70 ? 7.602 5.823 -9.414 1.00 94.19 70 CYS A O 1
ATOM 547 N N . GLY A 1 71 ? 9.144 4.726 -8.216 1.00 92.88 71 GLY A N 1
ATOM 548 C CA . GLY A 1 71 ? 8.657 5.173 -6.901 1.00 92.88 71 GLY A CA 1
ATOM 549 C C . GLY A 1 71 ? 7.254 4.680 -6.503 1.00 92.88 71 GLY A C 1
ATOM 550 O O . GLY A 1 71 ? 6.809 4.955 -5.394 1.00 92.88 71 GLY A O 1
ATOM 551 N N . SER A 1 72 ? 6.557 3.931 -7.364 1.00 94.25 72 SER A N 1
ATOM 552 C CA . SER A 1 72 ? 5.202 3.439 -7.091 1.00 94.25 72 SER A CA 1
ATOM 553 C C . SER A 1 72 ? 5.189 2.376 -5.990 1.00 94.25 72 SER A C 1
ATOM 555 O O . SER A 1 72 ? 5.975 1.423 -6.027 1.00 94.25 72 SER A O 1
ATOM 557 N N . ARG A 1 73 ? 4.232 2.495 -5.059 1.00 90.94 73 ARG A N 1
ATOM 558 C CA . ARG A 1 73 ? 3.958 1.496 -4.010 1.00 90.94 73 ARG A CA 1
ATOM 559 C C . ARG A 1 73 ? 3.472 0.161 -4.585 1.00 90.94 73 ARG A C 1
ATOM 561 O O . ARG A 1 73 ? 3.745 -0.877 -3.999 1.00 90.94 73 ARG A O 1
ATOM 568 N N . ALA A 1 74 ? 2.815 0.178 -5.747 1.00 90.88 74 ALA A N 1
ATOM 569 C CA . ALA A 1 74 ? 2.353 -1.033 -6.432 1.00 90.88 74 ALA A CA 1
ATOM 570 C C . ALA A 1 74 ? 3.481 -1.777 -7.169 1.00 90.88 74 ALA A C 1
ATOM 572 O O . ALA A 1 74 ? 3.320 -2.925 -7.576 1.00 90.88 74 ALA A O 1
ATOM 573 N N . CYS A 1 75 ? 4.644 -1.142 -7.361 1.00 93.12 75 CYS A N 1
ATOM 574 C CA . CYS A 1 75 ? 5.760 -1.791 -8.033 1.00 93.12 75 CYS A CA 1
ATOM 575 C C . CYS A 1 75 ? 6.421 -2.829 -7.108 1.00 93.12 75 CYS A C 1
ATOM 577 O O . CYS A 1 75 ? 6.883 -2.462 -6.027 1.00 93.12 75 CYS A O 1
ATOM 579 N N . PRO A 1 76 ? 6.619 -4.086 -7.550 1.00 90.06 76 PRO A N 1
ATOM 580 C CA . PRO A 1 76 ? 7.155 -5.166 -6.711 1.00 90.06 76 PRO A CA 1
ATOM 581 C C . PRO A 1 76 ? 8.619 -4.975 -6.275 1.00 90.06 76 PRO A C 1
ATOM 583 O O . PRO A 1 76 ? 9.154 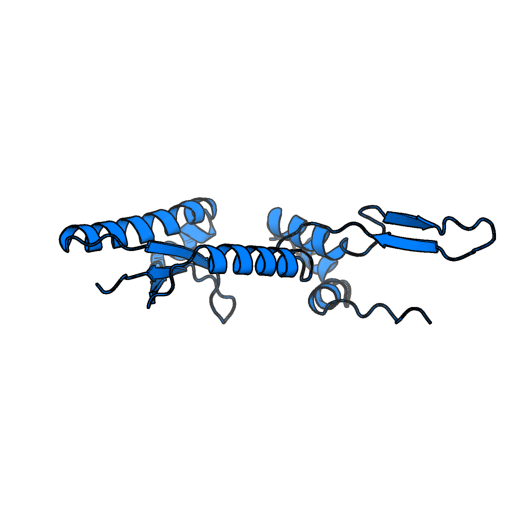-5.786 -5.532 1.00 90.06 76 PRO A O 1
ATOM 586 N N . SER A 1 77 ? 9.295 -3.918 -6.732 1.00 89.56 77 SER A N 1
ATOM 587 C CA . SER A 1 77 ? 10.643 -3.553 -6.273 1.00 89.56 77 SER A CA 1
ATOM 588 C C . SER A 1 77 ? 10.685 -2.210 -5.583 1.00 89.56 77 SER A C 1
ATOM 590 O O . SER A 1 77 ? 11.277 -2.126 -4.515 1.00 89.56 77 SER A O 1
ATOM 592 N N . CYS A 1 78 ? 10.082 -1.169 -6.167 1.00 93.25 78 CYS A N 1
ATOM 593 C CA . CYS A 1 78 ? 10.059 0.140 -5.519 1.00 93.25 78 CYS A CA 1
ATOM 594 C C . CYS A 1 78 ? 9.199 0.089 -4.256 1.00 93.25 78 CYS A C 1
ATOM 596 O O . CYS A 1 78 ? 9.673 0.487 -3.198 1.00 93.25 78 CYS A O 1
ATOM 598 N N . GLY A 1 79 ? 7.994 -0.480 -4.358 1.00 92.56 79 GLY A N 1
ATOM 599 C CA . GLY A 1 79 ? 7.100 -0.719 -3.232 1.00 92.56 79 GLY A CA 1
ATOM 600 C C . GLY A 1 79 ? 7.738 -1.618 -2.184 1.00 92.56 79 GLY A C 1
ATOM 601 O O . GLY A 1 79 ? 7.838 -1.204 -1.039 1.00 92.56 79 GLY A O 1
ATOM 602 N N . LYS A 1 80 ? 8.288 -2.779 -2.575 1.00 90.81 80 LYS A N 1
ATOM 603 C CA . LYS A 1 80 ? 8.967 -3.688 -1.631 1.00 90.81 80 LYS A CA 1
ATOM 604 C C . LYS A 1 80 ? 10.108 -3.004 -0.877 1.00 90.81 80 LYS A C 1
ATOM 606 O O . LYS A 1 80 ? 10.144 -3.069 0.344 1.00 90.81 80 LYS A O 1
ATOM 611 N N . LYS A 1 81 ? 11.001 -2.299 -1.585 1.00 92.44 81 LYS A N 1
ATOM 612 C CA . LYS A 1 81 ? 12.098 -1.553 -0.951 1.00 92.44 81 LYS A CA 1
ATOM 613 C C . LYS A 1 81 ? 11.566 -0.485 0.010 1.00 92.44 81 LYS A C 1
ATOM 615 O O . LYS A 1 81 ? 12.100 -0.341 1.103 1.00 92.44 81 LYS A O 1
ATOM 620 N N . ALA A 1 82 ? 10.540 0.265 -0.393 1.00 94.31 82 ALA A N 1
ATOM 621 C CA . ALA A 1 82 ? 9.927 1.276 0.463 1.00 94.31 82 ALA A CA 1
ATOM 622 C C . ALA A 1 82 ? 9.296 0.651 1.717 1.00 94.31 82 ALA A C 1
ATOM 624 O O . ALA A 1 82 ? 9.500 1.165 2.812 1.00 94.31 82 ALA A O 1
ATOM 625 N N . THR A 1 83 ? 8.596 -0.477 1.571 1.00 93.44 83 THR A N 1
ATOM 626 C CA . THR A 1 83 ? 8.037 -1.252 2.683 1.00 93.44 83 THR A CA 1
ATOM 627 C C . THR A 1 83 ? 9.129 -1.737 3.630 1.00 93.44 83 THR A C 1
ATOM 629 O O . THR A 1 83 ? 8.988 -1.557 4.830 1.00 93.44 83 THR A O 1
ATOM 632 N N . ASP A 1 84 ? 10.239 -2.272 3.121 1.00 94.31 84 ASP A N 1
ATOM 633 C CA . ASP A 1 84 ? 11.337 -2.771 3.961 1.00 94.31 84 ASP A CA 1
ATOM 634 C C . ASP A 1 84 ? 12.006 -1.660 4.769 1.00 94.31 84 ASP A C 1
ATOM 636 O O . ASP A 1 84 ? 12.232 -1.807 5.968 1.00 94.31 84 ASP A O 1
ATOM 640 N N . LEU A 1 85 ? 12.278 -0.520 4.128 1.00 95.06 85 LEU A N 1
ATOM 641 C CA . LEU A 1 85 ? 12.823 0.656 4.810 1.00 95.06 85 LEU A CA 1
ATOM 642 C C . LEU A 1 85 ? 11.857 1.181 5.876 1.00 95.06 85 LEU A C 1
ATOM 644 O O . LEU A 1 85 ? 12.275 1.573 6.968 1.00 95.06 85 LEU A O 1
ATOM 648 N N . TRP A 1 86 ? 10.562 1.176 5.569 1.00 92.75 86 TRP A N 1
ATOM 649 C CA . TRP A 1 86 ? 9.531 1.583 6.508 1.00 92.75 86 TRP A CA 1
ATOM 650 C C . TRP A 1 86 ? 9.431 0.617 7.699 1.00 92.75 86 TRP A C 1
ATOM 652 O O . TRP A 1 86 ? 9.403 1.096 8.832 1.00 92.75 86 TRP A O 1
ATOM 662 N N . ILE A 1 87 ? 9.475 -0.704 7.469 1.00 91.75 87 ILE A N 1
ATOM 663 C CA . ILE A 1 87 ? 9.499 -1.737 8.520 1.00 91.75 87 ILE A CA 1
ATOM 664 C C . ILE A 1 87 ? 10.711 -1.528 9.425 1.00 91.75 87 ILE A C 1
ATOM 666 O O . ILE A 1 87 ? 10.543 -1.430 10.634 1.00 91.75 87 ILE A O 1
ATOM 670 N N . ALA A 1 88 ? 11.913 -1.388 8.859 1.00 94.38 88 ALA A N 1
ATOM 671 C CA . ALA A 1 88 ? 13.128 -1.154 9.640 1.00 94.38 88 ALA A CA 1
ATOM 672 C C . ALA A 1 88 ? 13.019 0.117 10.500 1.00 94.38 88 ALA A C 1
ATOM 674 O O . ALA A 1 88 ? 13.406 0.129 11.666 1.00 94.38 88 ALA A O 1
ATOM 675 N N . THR A 1 89 ? 12.424 1.178 9.948 1.00 93.75 89 THR A N 1
ATOM 676 C CA . THR A 1 89 ? 12.166 2.421 10.689 1.00 93.75 89 THR A CA 1
ATOM 677 C C . THR A 1 89 ? 11.174 2.210 11.832 1.00 93.75 89 THR A C 1
ATOM 679 O O . THR A 1 89 ? 11.368 2.784 12.900 1.00 93.75 89 THR A O 1
ATOM 682 N N . GLN A 1 90 ? 10.115 1.417 11.631 1.00 89.56 90 GLN A N 1
ATOM 683 C CA . GLN A 1 90 ? 9.142 1.142 12.692 1.00 89.56 90 GLN A CA 1
ATOM 684 C C . GLN A 1 90 ? 9.741 0.251 13.777 1.00 89.56 90 GLN A C 1
ATOM 686 O O . GLN A 1 90 ? 9.588 0.567 14.947 1.00 89.56 90 GLN A O 1
ATOM 691 N N . LEU A 1 91 ? 10.478 -0.801 13.411 1.00 88.31 91 LEU A N 1
ATOM 692 C CA . LEU A 1 91 ? 11.136 -1.690 14.373 1.00 88.31 91 LEU A CA 1
ATOM 693 C C . LEU A 1 91 ? 12.104 -0.932 15.291 1.00 88.31 91 LEU A C 1
ATOM 695 O O . LEU A 1 91 ? 12.147 -1.213 16.477 1.00 88.31 91 LEU A O 1
ATOM 699 N N . ASN A 1 92 ? 12.798 0.087 14.776 1.00 90.50 92 ASN A N 1
ATOM 700 C CA . ASN A 1 92 ? 13.662 0.948 15.593 1.00 90.50 92 ASN A CA 1
ATOM 701 C C . ASN A 1 92 ? 12.901 1.917 16.520 1.00 90.50 92 ASN A C 1
ATOM 703 O O . ASN A 1 92 ? 13.518 2.551 17.372 1.00 90.50 92 ASN A O 1
ATOM 707 N N . ARG A 1 93 ? 11.591 2.103 16.322 1.00 87.12 93 ARG A N 1
ATOM 708 C CA . ARG A 1 93 ? 10.734 2.984 17.137 1.00 87.12 93 ARG A CA 1
ATOM 709 C C . ARG A 1 93 ? 9.873 2.217 18.132 1.00 87.12 93 ARG A C 1
ATOM 711 O O . ARG A 1 93 ? 9.423 2.809 19.108 1.00 87.12 93 ARG A O 1
ATOM 718 N N . LEU A 1 94 ? 9.576 0.955 17.838 1.00 85.62 94 LEU A N 1
ATOM 719 C CA . LEU A 1 94 ? 8.719 0.130 18.672 1.00 85.62 94 LEU A CA 1
ATOM 720 C C . LEU A 1 94 ? 9.454 -0.225 19.973 1.00 85.62 94 LEU A C 1
ATOM 722 O O . LEU A 1 94 ? 10.626 -0.599 19.918 1.00 85.62 94 LEU A O 1
ATOM 726 N N . PRO A 1 95 ? 8.794 -0.098 21.135 1.00 84.94 95 PRO A N 1
ATOM 727 C CA . PRO A 1 95 ? 9.354 -0.590 22.383 1.00 84.94 95 PRO A CA 1
ATOM 728 C C . PRO A 1 95 ? 9.462 -2.118 22.348 1.00 84.94 95 PRO A C 1
ATOM 730 O O . PRO A 1 95 ? 8.654 -2.792 21.708 1.00 84.94 95 PRO A O 1
ATOM 733 N N . ASP A 1 96 ? 10.444 -2.653 23.070 1.00 85.50 96 ASP A N 1
ATOM 734 C CA . ASP A 1 96 ? 10.560 -4.089 23.320 1.00 85.50 96 ASP A CA 1
ATOM 735 C C . ASP A 1 96 ? 9.535 -4.492 24.390 1.00 85.50 96 ASP A C 1
ATOM 737 O O . ASP A 1 96 ? 9.790 -4.396 25.592 1.00 85.50 96 ASP A O 1
ATOM 741 N N . CYS A 1 97 ? 8.314 -4.801 23.953 1.00 85.56 97 CYS A N 1
ATOM 742 C CA . CYS A 1 97 ? 7.221 -5.231 24.816 1.00 85.56 97 CYS A CA 1
ATOM 743 C C . CYS A 1 97 ? 6.241 -6.144 24.076 1.00 85.56 97 CYS A C 1
ATOM 745 O O . CYS A 1 97 ? 6.184 -6.179 22.841 1.00 85.56 97 CYS A O 1
ATOM 747 N N . ASP A 1 98 ? 5.403 -6.830 24.849 1.00 86.56 98 ASP A N 1
ATOM 748 C CA . ASP A 1 98 ? 4.287 -7.581 24.297 1.00 86.56 98 ASP A CA 1
ATOM 749 C C . ASP A 1 98 ? 3.250 -6.650 23.657 1.00 86.56 98 ASP A C 1
ATOM 751 O O . ASP A 1 98 ? 3.029 -5.499 24.056 1.00 86.56 98 ASP A O 1
ATOM 755 N N . TRP A 1 99 ? 2.589 -7.165 22.626 1.00 87.50 99 TRP A N 1
ATOM 756 C CA . TRP A 1 99 ? 1.562 -6.444 21.892 1.00 87.50 99 TRP A CA 1
ATOM 757 C C . TRP A 1 99 ? 0.411 -7.364 21.520 1.00 87.50 99 TRP A C 1
ATOM 759 O O . TRP A 1 99 ? 0.566 -8.570 21.335 1.00 87.50 99 TRP A O 1
ATOM 769 N N . VAL A 1 100 ? -0.769 -6.766 21.388 1.00 89.38 100 VAL A N 1
ATOM 770 C CA . VAL A 1 100 ? -1.991 -7.463 20.991 1.00 89.38 100 VAL A CA 1
ATOM 771 C C . VAL A 1 100 ? -2.421 -6.975 19.618 1.00 89.38 100 VAL A C 1
ATOM 773 O O . VAL A 1 100 ? -2.523 -5.771 19.375 1.00 89.38 100 VAL A O 1
ATOM 776 N N . HIS A 1 101 ? -2.710 -7.918 18.723 1.00 92.06 101 HIS A N 1
ATOM 777 C CA . HIS A 1 101 ? -3.306 -7.628 17.424 1.00 92.06 101 HIS A CA 1
ATOM 778 C C . HIS A 1 101 ? -4.830 -7.636 17.522 1.00 92.06 101 HIS A C 1
ATOM 780 O O . HIS A 1 101 ? -5.439 -8.667 17.795 1.00 92.06 101 HIS A O 1
ATOM 786 N N . LEU A 1 102 ? -5.450 -6.489 17.273 1.00 93.75 102 LEU A N 1
ATOM 787 C CA . LEU A 1 102 ? -6.894 -6.321 17.191 1.00 93.75 102 LEU A CA 1
ATOM 788 C C . LEU A 1 102 ? -7.298 -6.036 15.744 1.00 93.75 102 LEU A C 1
ATOM 790 O O . LEU A 1 102 ? -6.566 -5.387 14.992 1.00 93.75 102 LEU A O 1
ATOM 794 N N . VAL A 1 103 ? -8.484 -6.501 15.355 1.00 94.62 103 VAL A N 1
ATOM 795 C CA . VAL A 1 103 ? -9.061 -6.224 14.037 1.00 94.62 103 VAL A CA 1
ATOM 796 C C . VAL A 1 103 ? -10.448 -5.627 14.213 1.00 94.62 103 VAL A C 1
ATOM 798 O O . VAL A 1 103 ? -11.318 -6.240 14.826 1.00 94.62 103 VAL A O 1
ATOM 801 N N . PHE A 1 104 ? -10.652 -4.433 13.660 1.00 94.06 104 PHE A N 1
ATOM 802 C CA . PHE A 1 104 ? -11.962 -3.801 13.552 1.00 94.06 104 PHE A CA 1
ATOM 803 C C . PHE A 1 104 ? -12.486 -4.002 12.136 1.00 94.06 104 PHE A C 1
ATOM 805 O O . PHE A 1 104 ? -11.950 -3.442 11.180 1.00 94.06 104 PHE A O 1
ATOM 812 N N . THR A 1 105 ? -13.539 -4.796 12.000 1.00 91.69 105 THR A N 1
ATOM 813 C CA . THR A 1 105 ? -14.195 -5.042 10.713 1.00 91.69 105 THR A CA 1
ATOM 814 C C . THR A 1 105 ? -15.406 -4.132 10.598 1.00 91.69 105 THR A C 1
ATOM 816 O O . THR A 1 105 ? -16.223 -4.083 11.519 1.00 91.69 105 THR A O 1
ATOM 819 N N . LEU A 1 106 ? -15.540 -3.404 9.485 1.00 89.75 106 LEU A N 1
ATOM 820 C CA . LEU A 1 106 ? -16.759 -2.631 9.261 1.00 89.75 106 LEU A CA 1
ATOM 821 C C . LEU A 1 106 ? -17.949 -3.573 9.020 1.00 89.75 106 LEU A C 1
ATOM 823 O O . LEU A 1 106 ? -17.774 -4.574 8.318 1.00 89.75 106 LEU A O 1
ATOM 827 N N . PRO A 1 107 ? -19.154 -3.238 9.520 1.00 91.88 107 PRO A N 1
ATOM 828 C CA . PRO A 1 107 ? -20.383 -3.923 9.135 1.00 91.88 107 PRO A CA 1
ATOM 829 C C . PRO A 1 107 ? -20.537 -3.970 7.613 1.00 91.88 107 PRO A C 1
ATOM 831 O O . PRO A 1 107 ? -20.299 -2.970 6.929 1.00 91.88 107 PRO A O 1
ATOM 834 N N . ASP A 1 108 ? -20.948 -5.122 7.092 1.00 93.62 108 ASP A N 1
ATOM 835 C CA . ASP A 1 108 ? -21.145 -5.357 5.657 1.00 93.62 108 ASP A CA 1
ATOM 836 C C . ASP A 1 108 ? -22.188 -4.424 5.033 1.00 93.62 108 ASP A C 1
ATOM 838 O O . ASP A 1 108 ? -22.015 -3.961 3.907 1.00 93.62 108 ASP A O 1
ATOM 842 N N . THR A 1 109 ? -23.199 -4.034 5.806 1.00 96.06 109 THR A N 1
ATOM 843 C CA . THR A 1 109 ? -24.203 -3.032 5.431 1.00 96.06 109 THR A CA 1
ATOM 844 C C . THR A 1 109 ? -23.602 -1.673 5.060 1.00 96.06 109 THR A C 1
ATOM 846 O O . THR A 1 109 ? -24.204 -0.933 4.284 1.00 96.06 109 THR A O 1
ATOM 849 N N . LEU A 1 110 ? -22.407 -1.338 5.563 1.00 93.75 110 LEU A N 1
ATOM 850 C CA . LEU A 1 110 ? -21.701 -0.092 5.243 1.00 93.75 110 LEU A CA 1
ATOM 851 C C . LEU A 1 110 ? -20.701 -0.244 4.093 1.00 93.75 110 LEU A C 1
ATOM 853 O O . LEU A 1 110 ? -20.212 0.761 3.574 1.00 93.75 110 LEU A O 1
ATOM 857 N N . TRP A 1 111 ? -20.378 -1.465 3.664 1.00 94.56 111 TRP A N 1
ATOM 858 C CA . TRP A 1 111 ? -19.358 -1.692 2.641 1.00 94.56 111 TRP A CA 1
ATOM 859 C C . TRP A 1 111 ? -19.628 -0.953 1.320 1.00 94.56 111 TRP A C 1
ATOM 861 O O . TRP A 1 111 ? -18.676 -0.333 0.835 1.00 94.56 111 TRP A O 1
ATOM 871 N N . PRO A 1 112 ? -20.863 -0.914 0.769 1.00 95.06 112 PRO A N 1
ATOM 872 C CA . PRO A 1 112 ? -21.142 -0.173 -0.466 1.00 95.06 112 PRO A CA 1
ATOM 873 C C . PRO A 1 112 ? -20.906 1.338 -0.334 1.00 95.06 112 PRO A C 1
ATOM 875 O O . PRO A 1 112 ? -20.487 1.997 -1.289 1.00 95.06 112 PRO A O 1
ATOM 878 N N . VAL A 1 113 ? -21.127 1.894 0.866 1.00 94.62 113 VAL A N 1
ATOM 879 C CA . VAL A 1 113 ? -20.896 3.318 1.152 1.00 94.62 113 VAL A CA 1
ATOM 880 C C . VAL A 1 113 ? -19.409 3.634 1.055 1.00 94.62 113 VAL A C 1
ATOM 882 O O . VAL A 1 113 ? -19.037 4.574 0.357 1.00 94.62 113 VAL A O 1
ATOM 885 N N . PHE A 1 114 ? -18.555 2.832 1.696 1.00 93.94 114 PHE A N 1
ATOM 886 C CA . PHE A 1 114 ? -17.099 3.009 1.642 1.00 93.94 114 PHE A CA 1
ATOM 887 C C . PHE A 1 114 ? -16.506 2.673 0.274 1.00 93.94 114 PHE A C 1
ATOM 889 O O . PHE A 1 114 ? -15.500 3.264 -0.114 1.00 93.94 114 PHE A O 1
ATOM 896 N N . GLU A 1 115 ? -17.107 1.738 -0.459 1.00 92.88 115 GLU A N 1
ATOM 897 C CA . GLU A 1 115 ? -16.678 1.404 -1.816 1.00 92.88 115 GLU A CA 1
ATOM 898 C C . GLU A 1 115 ? -16.906 2.576 -2.771 1.00 92.88 115 GLU A C 1
ATOM 900 O O . GLU A 1 115 ? -15.990 2.962 -3.499 1.00 92.88 115 GLU A O 1
ATOM 905 N N . SER A 1 116 ? -18.093 3.186 -2.695 1.00 93.38 116 SER A N 1
ATOM 906 C CA . SER A 1 116 ? -18.468 4.353 -3.500 1.00 93.38 116 SER A CA 1
ATOM 907 C C . SER A 1 116 ? -17.757 5.630 -3.038 1.00 93.38 116 SER A C 1
ATOM 909 O O . SER A 1 116 ? -17.462 6.510 -3.840 1.00 93.38 116 SER A O 1
ATOM 911 N N . ASN A 1 117 ? -17.438 5.727 -1.743 1.00 94.25 117 ASN A N 1
ATOM 912 C CA . ASN A 1 117 ? -16.842 6.905 -1.111 1.00 94.25 117 ASN A CA 1
ATOM 913 C C . ASN A 1 117 ? -15.508 6.556 -0.444 1.00 94.25 117 ASN A C 1
ATOM 915 O O . ASN A 1 117 ? -15.335 6.720 0.764 1.00 94.25 117 ASN A O 1
ATOM 919 N N . ARG A 1 118 ? -14.530 6.087 -1.228 1.00 92.25 118 ARG A N 1
ATOM 920 C CA . ARG A 1 118 ? -13.237 5.617 -0.690 1.00 92.25 118 ARG A CA 1
ATOM 921 C C . ARG A 1 118 ? -12.453 6.657 0.109 1.00 92.25 118 ARG A C 1
ATOM 923 O O . ARG A 1 118 ? -11.575 6.277 0.872 1.00 92.25 118 ARG A O 1
ATOM 930 N N . TRP A 1 119 ? -12.752 7.946 -0.025 1.00 94.44 119 TRP A N 1
ATOM 931 C CA . TRP A 1 119 ? -12.148 8.987 0.808 1.00 94.44 119 TRP A CA 1
ATOM 932 C C . TRP A 1 119 ? -12.514 8.839 2.297 1.00 94.44 119 TRP A C 1
ATOM 934 O O . TRP A 1 119 ? -11.700 9.190 3.146 1.00 94.44 119 TRP A O 1
ATOM 944 N N . LEU A 1 120 ? -13.662 8.228 2.625 1.00 94.75 120 LEU A N 1
ATOM 945 C CA . LEU A 1 120 ? -14.064 7.911 4.004 1.00 94.75 120 LEU A CA 1
ATOM 946 C C . LEU A 1 120 ? -13.110 6.922 4.687 1.00 94.75 120 LEU A C 1
ATOM 948 O O . LEU A 1 120 ? -13.004 6.898 5.912 1.00 94.75 120 LEU A O 1
ATOM 952 N N . LEU A 1 121 ? -12.385 6.108 3.911 1.00 94.50 121 LEU A N 1
ATOM 953 C CA . LEU A 1 121 ? -11.397 5.161 4.434 1.00 94.50 121 LEU A CA 1
ATOM 954 C C . LEU A 1 121 ? -10.267 5.859 5.204 1.00 94.50 121 LEU A C 1
ATOM 956 O O . LEU A 1 121 ? -9.661 5.242 6.079 1.00 94.50 121 LEU A O 1
ATOM 960 N N . ASN A 1 122 ? -10.001 7.134 4.897 1.00 93.75 122 ASN A N 1
ATOM 961 C CA . ASN A 1 122 ? -8.951 7.922 5.539 1.00 93.75 122 ASN A CA 1
ATOM 962 C C . ASN A 1 122 ? -9.203 8.115 7.044 1.00 93.75 122 ASN A C 1
ATOM 964 O O . ASN A 1 122 ? -8.248 8.240 7.809 1.00 93.75 122 ASN A O 1
ATOM 968 N N . ASP A 1 123 ? -10.466 8.087 7.477 1.00 94.06 123 ASP A N 1
ATOM 969 C CA . ASP A 1 123 ? -10.857 8.305 8.872 1.00 94.06 123 ASP A CA 1
ATOM 970 C C . ASP A 1 123 ? -10.957 7.020 9.702 1.00 94.06 123 ASP A C 1
ATOM 972 O O . ASP A 1 123 ? -10.939 7.077 10.931 1.00 94.06 123 ASP A O 1
ATOM 976 N N . VAL A 1 124 ? -11.045 5.843 9.077 1.00 94.25 124 VAL A N 1
ATOM 977 C CA . VAL A 1 124 ? -11.386 4.602 9.799 1.00 94.25 124 VAL A CA 1
ATOM 978 C C . VAL A 1 124 ? -10.305 4.221 10.816 1.00 94.25 124 VAL A C 1
ATOM 980 O O . VAL A 1 124 ? -10.628 3.805 11.928 1.00 94.25 124 VAL A O 1
ATOM 983 N N . CYS A 1 125 ? -9.023 4.421 10.483 1.00 95.56 125 CYS A N 1
ATOM 984 C CA . CYS A 1 125 ? -7.931 4.223 11.439 1.00 95.56 125 CYS A CA 1
ATOM 985 C C . CYS A 1 125 ? -8.084 5.135 12.663 1.00 95.56 125 CYS A C 1
ATOM 987 O O . CYS A 1 125 ? -7.968 4.669 13.794 1.00 95.56 125 CYS A O 1
ATOM 989 N N . ARG A 1 126 ? -8.388 6.422 12.446 1.00 95.50 126 ARG A N 1
ATOM 990 C CA . ARG A 1 126 ? -8.594 7.393 13.526 1.00 95.50 126 ARG A CA 1
ATOM 991 C C . ARG A 1 126 ? -9.756 6.967 14.426 1.00 95.50 126 ARG A C 1
ATOM 993 O O . ARG A 1 126 ? -9.585 6.925 15.638 1.00 95.50 126 ARG A O 1
ATOM 1000 N N . LEU A 1 127 ? -10.888 6.570 13.844 1.00 94.62 127 LEU A N 1
ATOM 1001 C CA . LEU A 1 127 ? -12.062 6.103 14.592 1.00 94.62 127 LEU A CA 1
ATOM 1002 C C . LEU A 1 127 ? -11.767 4.843 15.426 1.00 94.62 127 LEU A C 1
ATOM 1004 O O . LEU A 1 127 ? -12.175 4.754 16.584 1.00 94.62 127 LEU A O 1
ATOM 1008 N N . ALA A 1 128 ? -11.037 3.874 14.865 1.00 94.75 128 ALA A N 1
ATOM 1009 C CA . ALA A 1 128 ? -10.630 2.669 15.590 1.00 94.75 128 ALA A CA 1
ATOM 1010 C C . ALA A 1 128 ? -9.716 3.003 16.784 1.00 94.75 128 ALA A C 1
ATOM 1012 O O . ALA A 1 128 ? -9.922 2.499 17.890 1.00 94.75 128 ALA A O 1
ATOM 1013 N N . VAL A 1 129 ? -8.744 3.897 16.574 1.00 94.69 129 VAL A N 1
ATOM 1014 C CA . VAL A 1 129 ? -7.818 4.373 17.612 1.00 94.69 129 VAL A CA 1
ATOM 1015 C C . VAL A 1 129 ? -8.559 5.141 18.708 1.00 94.69 129 VAL A C 1
ATOM 1017 O O . VAL A 1 129 ? -8.354 4.865 19.886 1.00 94.69 129 VAL A O 1
ATOM 1020 N N . GLU A 1 130 ? -9.452 6.067 18.353 1.00 95.06 130 GLU A N 1
ATOM 1021 C CA . GLU A 1 130 ? -10.237 6.849 19.317 1.00 95.06 130 GLU A CA 1
ATOM 1022 C C . GLU A 1 130 ? -11.102 5.959 20.216 1.00 95.06 130 GLU A C 1
ATOM 1024 O O . GLU A 1 130 ? -11.138 6.169 21.431 1.00 95.06 130 GLU A O 1
ATOM 1029 N N . ASN A 1 131 ? -11.735 4.926 19.647 1.00 93.19 131 ASN A N 1
ATOM 1030 C CA . ASN A 1 131 ? -12.502 3.937 20.406 1.00 93.19 131 ASN A CA 1
ATOM 1031 C C . ASN A 1 131 ? -11.623 3.157 21.394 1.00 93.19 131 ASN A C 1
ATOM 1033 O O . ASN A 1 131 ? -12.009 2.959 22.551 1.00 93.19 131 ASN A O 1
ATOM 1037 N N . LEU A 1 132 ? -10.428 2.741 20.967 1.00 93.25 132 LEU A N 1
ATOM 1038 C CA . LEU A 1 132 ? -9.488 2.031 21.832 1.00 93.25 132 LEU A CA 1
ATOM 1039 C C . LEU A 1 132 ? -8.976 2.933 22.964 1.00 93.25 132 LEU A C 1
ATOM 1041 O O . LEU A 1 132 ? -8.984 2.529 24.127 1.00 93.25 132 LEU A O 1
ATOM 1045 N N . LEU A 1 133 ? -8.611 4.177 22.650 1.00 93.81 133 LEU A N 1
ATOM 1046 C CA . LEU A 1 133 ? -8.170 5.163 23.637 1.00 93.81 133 LEU A CA 1
ATOM 1047 C C . LEU A 1 133 ? -9.284 5.527 24.624 1.00 93.81 133 LEU A C 1
ATOM 1049 O O . LEU A 1 133 ? -9.021 5.691 25.814 1.00 93.81 133 LEU A O 1
ATOM 1053 N N . TYR A 1 134 ? -10.536 5.620 24.170 1.00 94.50 134 TYR A N 1
ATOM 1054 C CA . TYR A 1 134 ? -11.686 5.808 25.056 1.00 94.50 134 TYR A CA 1
ATOM 1055 C C . TYR A 1 134 ? -11.796 4.676 26.086 1.00 94.50 134 TYR A C 1
ATOM 1057 O O . TYR A 1 134 ? -11.983 4.937 27.276 1.00 94.50 134 TYR A O 1
ATOM 1065 N N . ALA A 1 135 ? -11.634 3.425 25.652 1.00 92.19 135 ALA A N 1
ATOM 1066 C CA . ALA A 1 135 ? -11.669 2.264 26.534 1.00 92.19 135 ALA A CA 1
ATOM 1067 C C . ALA A 1 135 ? -10.450 2.183 27.475 1.00 92.19 135 ALA A C 1
ATOM 1069 O O . ALA A 1 135 ? -10.604 1.754 28.621 1.00 92.19 135 ALA A O 1
ATOM 1070 N N . ALA A 1 136 ? -9.265 2.587 27.012 1.00 92.25 136 ALA A N 1
ATOM 1071 C CA . ALA A 1 136 ? -8.033 2.588 27.800 1.00 92.25 136 ALA A CA 1
ATOM 1072 C C . ALA A 1 136 ? -8.043 3.667 28.895 1.00 92.25 136 ALA A C 1
ATOM 1074 O O . ALA A 1 136 ? -7.748 3.372 30.052 1.00 92.25 136 ALA A O 1
ATOM 1075 N N . ARG A 1 137 ? -8.509 4.886 28.581 1.00 93.19 137 ARG A N 1
ATOM 1076 C CA . ARG A 1 137 ? -8.624 5.981 29.563 1.00 93.19 137 ARG A CA 1
ATOM 1077 C C . ARG A 1 137 ? -9.502 5.618 30.757 1.00 93.19 137 ARG A C 1
ATOM 1079 O O . ARG A 1 137 ? -9.159 5.942 31.887 1.00 93.19 137 ARG A O 1
ATOM 1086 N N . LYS A 1 138 ? -10.598 4.885 30.533 1.00 93.50 138 LYS A N 1
ATOM 1087 C CA . LYS A 1 138 ? -11.460 4.379 31.621 1.00 93.50 138 LYS A CA 1
ATOM 1088 C C . LYS A 1 138 ? -10.749 3.416 32.576 1.00 93.50 138 LYS A C 1
ATOM 1090 O O . LYS A 1 138 ? -11.250 3.177 33.667 1.00 93.50 138 LYS A O 1
ATOM 1095 N N . ARG A 1 139 ? -9.622 2.845 32.152 1.00 91.62 139 ARG A N 1
ATOM 1096 C CA . ARG A 1 139 ? -8.788 1.918 32.924 1.00 91.62 139 ARG A CA 1
ATOM 1097 C C . ARG A 1 139 ? -7.495 2.570 33.423 1.00 91.62 139 ARG A C 1
ATOM 1099 O O . ARG A 1 139 ? -6.647 1.862 33.944 1.00 91.62 139 ARG A O 1
ATOM 1106 N N . GLY A 1 140 ? -7.332 3.887 33.252 1.00 92.12 140 GLY A N 1
ATOM 1107 C CA . GLY A 1 140 ? -6.106 4.598 33.630 1.00 92.12 140 GLY A CA 1
ATOM 1108 C C . GLY A 1 140 ? -4.885 4.194 32.800 1.00 92.12 140 GLY A C 1
ATOM 1109 O O . GLY A 1 140 ? -3.767 4.257 33.291 1.00 92.12 140 GLY A O 1
ATOM 1110 N N . GLN A 1 141 ? -5.099 3.735 31.566 1.00 89.31 141 GLN A N 1
ATOM 1111 C CA . GLN A 1 141 ? -4.064 3.162 30.712 1.00 89.31 141 GLN A CA 1
ATOM 1112 C C . GLN A 1 141 ? -3.762 4.049 29.498 1.00 89.31 141 GLN A C 1
ATOM 1114 O O . GLN A 1 141 ? -4.683 4.594 28.882 1.00 89.31 141 GLN A O 1
ATOM 1119 N N . GLU A 1 142 ? -2.486 4.117 29.111 1.00 87.31 142 GLU A N 1
ATOM 1120 C CA . GLU A 1 142 ? -2.007 4.856 27.936 1.00 87.31 142 GLU A CA 1
ATOM 1121 C C . GLU A 1 142 ? -1.246 3.925 26.969 1.00 87.31 142 GLU A C 1
ATOM 1123 O O . GLU A 1 142 ? -0.035 3.739 27.092 1.00 87.31 142 GLU A O 1
ATOM 1128 N N . PRO A 1 143 ? -1.955 3.278 26.027 1.00 88.81 143 PRO A N 1
ATOM 1129 C CA . PRO A 1 143 ? -1.342 2.347 25.090 1.00 88.81 143 PRO A CA 1
ATOM 1130 C C . PRO A 1 143 ? -0.602 3.040 23.942 1.00 88.81 143 PRO A C 1
ATOM 1132 O O . PRO A 1 143 ? -1.067 4.042 23.393 1.00 88.81 143 PRO A O 1
ATOM 1135 N N . GLY A 1 144 ? 0.478 2.412 23.473 1.00 89.50 144 GLY A N 1
ATOM 1136 C CA . GLY A 1 144 ? 1.034 2.700 22.152 1.00 89.50 144 GLY A CA 1
ATOM 1137 C C . GLY A 1 144 ? 0.192 2.020 21.072 1.00 89.50 144 GLY A C 1
ATOM 1138 O O . GLY A 1 144 ? -0.131 0.842 21.194 1.00 89.50 144 GLY A O 1
ATOM 1139 N N . ILE A 1 145 ? -0.180 2.731 20.004 1.00 91.75 145 ILE A N 1
ATOM 1140 C CA . ILE A 1 145 ? -1.062 2.173 18.971 1.00 91.75 145 ILE A CA 1
ATOM 1141 C C . ILE A 1 145 ? -0.448 2.321 17.581 1.00 91.75 145 ILE A C 1
ATOM 1143 O O . ILE A 1 145 ? -0.114 3.421 17.142 1.00 91.75 145 ILE A O 1
ATOM 1147 N N . PHE A 1 146 ? -0.372 1.204 16.859 1.00 91.19 146 PHE A N 1
ATOM 1148 C CA . PHE A 1 146 ? -0.070 1.158 15.435 1.00 91.19 146 PHE A CA 1
ATOM 1149 C C . PHE A 1 146 ? -1.309 0.705 14.656 1.00 91.19 146 PHE A C 1
ATOM 1151 O O . PHE A 1 146 ? -1.940 -0.281 15.026 1.00 91.19 146 PHE A O 1
ATOM 1158 N N . CYS A 1 147 ? -1.670 1.406 13.581 1.00 93.19 147 CYS A N 1
ATOM 1159 C CA . CYS A 1 147 ? -2.938 1.187 12.889 1.00 93.19 147 CYS A CA 1
ATOM 1160 C C . CYS A 1 147 ? -2.762 1.171 11.366 1.00 93.19 147 CYS A C 1
ATOM 1162 O O . CYS A 1 147 ? -2.136 2.069 10.800 1.00 93.19 147 CYS A O 1
ATOM 1164 N N . ALA A 1 148 ? -3.349 0.180 10.694 1.00 93.19 148 ALA A N 1
ATOM 1165 C CA . ALA A 1 148 ? -3.333 0.050 9.240 1.00 93.19 148 ALA A CA 1
ATOM 1166 C C . ALA A 1 148 ? -4.691 -0.418 8.710 1.00 93.19 148 ALA A C 1
ATOM 1168 O O . ALA A 1 148 ? -5.285 -1.357 9.234 1.00 93.19 148 ALA A O 1
ATOM 1169 N N . ILE A 1 149 ? -5.167 0.214 7.638 1.00 94.88 149 ILE A N 1
ATOM 1170 C CA . ILE A 1 149 ? -6.399 -0.180 6.958 1.00 94.88 149 ILE A CA 1
ATOM 1171 C C . ILE A 1 149 ? -6.104 -1.119 5.793 1.00 94.88 149 ILE A C 1
ATOM 1173 O O . ILE A 1 149 ? -5.259 -0.835 4.943 1.00 94.88 149 ILE A O 1
ATOM 1177 N N . HIS A 1 150 ? -6.853 -2.211 5.721 1.00 93.69 150 HIS A N 1
ATOM 1178 C CA . HIS A 1 150 ? -6.922 -3.102 4.575 1.00 93.69 150 HIS A CA 1
ATOM 1179 C C . HIS A 1 150 ? -8.317 -3.018 3.958 1.00 93.69 150 HIS A C 1
ATOM 1181 O O . HIS A 1 150 ? -9.319 -2.937 4.658 1.00 93.69 150 HIS A O 1
ATOM 1187 N N . THR A 1 151 ? -8.389 -3.017 2.630 1.00 93.56 151 THR A N 1
ATOM 1188 C CA . THR A 1 151 ? -9.653 -2.869 1.884 1.00 93.56 151 THR A CA 1
ATOM 1189 C C . THR A 1 151 ? -10.161 -4.173 1.278 1.00 93.56 151 THR A C 1
ATOM 1191 O O . THR A 1 151 ? -11.307 -4.243 0.840 1.00 93.56 151 THR A O 1
ATOM 1194 N N . TYR A 1 152 ? -9.330 -5.215 1.273 1.00 93.31 152 TYR A N 1
ATOM 1195 C CA . TYR A 1 152 ? -9.641 -6.502 0.665 1.00 93.31 152 TYR A CA 1
ATOM 1196 C C . TYR A 1 152 ? -9.319 -7.646 1.615 1.00 93.31 152 TYR A C 1
ATOM 1198 O O . TYR A 1 152 ? -8.317 -7.613 2.331 1.00 93.31 152 TYR A O 1
ATOM 1206 N N . GLY A 1 153 ? -10.164 -8.674 1.590 1.00 91.00 153 GLY A N 1
ATOM 1207 C CA . GLY A 1 153 ? -9.931 -9.923 2.304 1.00 91.00 153 GLY A CA 1
ATOM 1208 C C . GLY A 1 153 ? -8.978 -10.852 1.550 1.00 91.00 153 GLY A C 1
ATOM 1209 O O . GLY A 1 153 ? -8.561 -10.589 0.422 1.00 91.00 153 GLY A O 1
ATOM 1210 N N . ARG A 1 154 ? -8.687 -12.016 2.141 1.00 89.38 154 ARG A N 1
ATOM 1211 C CA . ARG A 1 154 ? -7.833 -13.051 1.523 1.00 89.38 154 ARG A CA 1
ATOM 1212 C C . ARG A 1 154 ? -8.339 -13.525 0.154 1.00 89.38 154 ARG A C 1
ATOM 1214 O O . ARG A 1 154 ? -7.538 -13.938 -0.676 1.00 89.38 154 ARG A O 1
ATOM 1221 N N . ARG A 1 155 ? -9.655 -13.480 -0.078 1.00 92.06 155 ARG A N 1
ATOM 1222 C CA . ARG A 1 155 ? -10.291 -13.849 -1.355 1.00 92.06 155 ARG A CA 1
ATOM 1223 C C . ARG A 1 155 ? -10.355 -12.687 -2.354 1.00 92.06 155 ARG A C 1
ATOM 1225 O O . ARG A 1 155 ? -11.036 -12.813 -3.361 1.00 92.06 155 ARG A O 1
ATOM 1232 N N . LEU A 1 156 ? -9.678 -11.568 -2.069 1.00 89.44 156 LEU A N 1
ATOM 1233 C CA . LEU A 1 156 ? -9.712 -10.332 -2.860 1.00 89.44 156 LEU A CA 1
ATOM 1234 C C . LEU A 1 156 ? -11.123 -9.744 -3.029 1.00 89.44 156 LEU A C 1
ATOM 1236 O O . LEU A 1 156 ? -11.370 -8.951 -3.931 1.00 89.44 156 LEU A O 1
ATOM 1240 N N . ASN A 1 157 ? -12.046 -10.100 -2.138 1.00 92.56 157 ASN A N 1
ATOM 1241 C CA . ASN A 1 157 ? -13.347 -9.461 -2.032 1.00 92.56 157 ASN A CA 1
ATOM 1242 C C . ASN A 1 157 ? -13.216 -8.148 -1.259 1.00 92.56 157 ASN A C 1
ATOM 1244 O O . ASN A 1 157 ? -12.394 -8.050 -0.341 1.00 92.56 157 ASN A O 1
ATOM 1248 N N . TRP A 1 158 ? -14.047 -7.167 -1.613 1.00 93.44 158 TRP A N 1
ATOM 1249 C CA . TRP A 1 158 ? -14.177 -5.937 -0.844 1.00 93.44 158 TRP A CA 1
ATOM 1250 C C . TRP A 1 158 ? -14.536 -6.279 0.606 1.00 93.44 158 TRP A C 1
ATOM 1252 O O . TRP A 1 158 ? -15.524 -6.964 0.869 1.00 93.44 158 TRP A O 1
ATOM 1262 N N . HIS A 1 159 ? -13.652 -5.901 1.525 1.00 94.31 159 HIS A N 1
ATOM 1263 C CA . HIS A 1 159 ? -13.743 -6.241 2.941 1.00 94.31 159 HIS A CA 1
ATOM 1264 C C . HIS A 1 159 ? -12.897 -5.242 3.736 1.00 94.31 159 HIS A C 1
ATOM 1266 O O . HIS A 1 159 ? -11.762 -5.556 4.109 1.00 94.31 159 HIS A O 1
ATOM 1272 N N . PRO A 1 160 ? -13.381 -4.006 3.931 1.00 94.62 160 PRO A N 1
ATOM 1273 C CA . PRO A 1 160 ? -12.629 -2.997 4.651 1.00 94.62 160 PRO A CA 1
ATOM 1274 C C . PRO A 1 160 ? -12.542 -3.353 6.143 1.00 94.62 160 PRO A C 1
ATOM 1276 O O . PRO A 1 160 ? -13.550 -3.539 6.826 1.00 94.62 160 PRO A O 1
ATOM 1279 N N . HIS A 1 161 ? -11.315 -3.464 6.642 1.00 95.25 161 HIS A N 1
ATOM 1280 C CA . HIS A 1 161 ? -11.007 -3.763 8.036 1.00 95.25 161 HIS A CA 1
ATOM 1281 C C . HIS A 1 161 ? -9.730 -3.045 8.466 1.00 95.25 161 HIS A C 1
ATOM 1283 O O . HIS A 1 161 ? -8.846 -2.746 7.660 1.00 95.25 161 HIS A O 1
ATOM 1289 N N . VAL A 1 162 ? -9.634 -2.754 9.756 1.00 96.25 162 VAL A N 1
ATOM 1290 C CA . VAL A 1 162 ? -8.499 -2.059 10.352 1.00 96.25 162 VAL A CA 1
ATOM 1291 C C . VAL A 1 162 ? -7.763 -3.006 11.276 1.00 96.25 162 VAL A C 1
ATOM 1293 O O . VAL A 1 162 ? -8.335 -3.535 12.224 1.00 96.25 162 VAL A O 1
ATOM 1296 N N . HIS A 1 163 ? -6.478 -3.185 11.007 1.00 95.31 163 HIS A N 1
ATOM 1297 C CA . HIS A 1 163 ? -5.545 -3.842 11.902 1.00 95.31 163 HIS A CA 1
ATOM 1298 C C . HIS A 1 163 ? -4.984 -2.823 12.885 1.00 95.31 163 HIS A C 1
ATOM 1300 O O . HIS A 1 163 ? -4.453 -1.789 12.477 1.00 95.31 163 HIS A O 1
ATOM 1306 N N . VAL A 1 164 ? -5.069 -3.144 14.169 1.00 94.19 164 VAL A N 1
ATOM 1307 C CA . VAL A 1 164 ? -4.550 -2.325 15.260 1.00 94.19 164 VAL A CA 1
ATOM 1308 C C . VAL A 1 164 ? -3.605 -3.182 16.091 1.00 94.19 164 VAL A C 1
ATOM 1310 O O . VAL A 1 164 ? -4.028 -4.178 16.667 1.00 94.19 164 VAL A O 1
ATOM 1313 N N . CYS A 1 165 ? -2.331 -2.811 16.161 1.00 88.88 165 CYS A N 1
ATOM 1314 C CA . CYS A 1 165 ? -1.403 -3.378 17.132 1.00 88.88 165 CYS A CA 1
ATOM 1315 C C . CYS A 1 165 ? -1.369 -2.456 18.347 1.00 88.88 165 CYS A C 1
ATOM 1317 O O . CYS A 1 165 ? -1.003 -1.284 18.234 1.00 88.88 165 CYS A O 1
ATOM 1319 N N . ASN A 1 166 ? -1.791 -2.989 19.487 1.00 80.81 166 ASN A N 1
ATOM 1320 C CA . ASN A 1 166 ? -1.820 -2.291 20.759 1.00 80.81 166 ASN A CA 1
ATOM 1321 C C . ASN A 1 166 ? -0.635 -2.753 21.620 1.00 80.81 166 ASN A C 1
ATOM 1323 O O . ASN A 1 166 ? -0.528 -3.943 21.920 1.00 80.81 166 ASN A O 1
ATOM 1327 N N . LEU A 1 167 ? 0.245 -1.820 21.970 1.00 77.88 167 LEU A N 1
ATOM 1328 C CA . LEU A 1 167 ? 1.466 -2.028 22.742 1.00 77.88 167 LEU A CA 1
ATOM 1329 C C . LEU A 1 167 ? 1.179 -1.699 24.203 1.00 77.88 167 LEU A C 1
ATOM 1331 O O . LEU A 1 167 ? 0.843 -0.559 24.541 1.00 77.88 167 LEU A O 1
ATOM 1335 N N . TRP A 1 168 ? 1.338 -2.706 25.053 1.00 68.69 168 TRP A N 1
ATOM 1336 C CA . TRP A 1 168 ? 1.186 -2.581 26.491 1.00 68.69 168 TRP A CA 1
ATOM 1337 C C . TRP A 1 168 ? 2.555 -2.700 27.129 1.00 68.69 168 TRP A C 1
ATOM 1339 O O . TRP A 1 168 ? 3.242 -3.703 26.958 1.00 68.69 168 TRP A O 1
ATOM 1349 N N . ARG A 1 169 ? 2.940 -1.696 27.911 1.00 57.16 169 ARG A N 1
ATOM 1350 C CA . ARG A 1 169 ? 4.030 -1.878 28.858 1.00 57.16 169 ARG A CA 1
ATOM 1351 C C . ARG A 1 169 ? 3.409 -2.513 30.098 1.00 57.16 169 ARG A C 1
ATOM 1353 O O . ARG A 1 169 ? 2.667 -1.842 30.809 1.00 57.16 169 ARG A O 1
ATOM 1360 N N . SER A 1 170 ? 3.623 -3.810 30.302 1.00 53.66 170 SER A N 1
ATOM 1361 C CA . SER A 1 170 ? 3.450 -4.377 31.637 1.00 53.66 170 SER A CA 1
ATOM 1362 C C . SER A 1 170 ? 4.533 -3.747 32.509 1.00 53.66 170 SER A C 1
ATOM 1364 O O . SER A 1 170 ? 5.719 -3.919 32.213 1.00 53.66 170 SER A O 1
ATOM 1366 N N . GLU A 1 171 ? 4.133 -2.939 33.487 1.00 53.09 171 GLU A N 1
ATOM 1367 C CA . GLU A 1 171 ? 5.014 -2.609 34.613 1.00 53.09 171 GLU A CA 1
ATOM 1368 C C . GLU A 1 171 ? 5.381 -3.878 35.391 1.00 53.09 171 GLU A C 1
ATOM 1370 O O . GLU A 1 171 ? 4.512 -4.779 35.492 1.00 53.09 171 GLU A O 1
#

Secondary structure (DSSP, 8-state):
-PPP----HHHHHHHGGGHHHHHHHH----HHHHHHHHHHHHTTSGGG-EEEEE-SSTT---EEEEEPP---TTSTTHHHHHHHHHHHHHHTTS-SS-EEEEEEEPPGGGHHHHHHTGGGHHHHHHHHHHHHHHHHHTTT---EEEEEEEEE-TTS-EEEEEEEEEE----

Sequence (171 aa):
MLSAFTPRPLKRLFTANQCWTSFMDAGGLRDIEVEAVTKMLACGTRILGVKEYNCDKPDCPHVRYVTNSCGSRACPSCGKKATDLWIATQLNRLPDCDWVHLVFTLPDTLWPVFESNRWLLNDVCRLAVENLLYAARKRGQEPGIFCAIHTYGRRLNWHPHVHVCNLWRSE